Protein AF-A0A8J8SJS7-F1 (afdb_monomer_lite)

Organism: NCBI:txid1348613

Radius of gyration: 13.17 Å; chains: 1; bounding box: 31×30×34 Å

Structure (mmCIF, N/CA/C/O backbone):
data_AF-A0A8J8SJS7-F1
#
_entry.id   AF-A0A8J8SJS7-F1
#
loop_
_atom_site.group_PDB
_atom_site.id
_atom_site.type_symbol
_atom_site.label_atom_id
_atom_site.label_alt_id
_atom_site.label_comp_id
_atom_site.label_asym_id
_atom_site.label_entity_id
_atom_site.label_seq_id
_atom_site.pdbx_PDB_ins_code
_atom_site.Cartn_x
_atom_site.Cartn_y
_atom_site.Cartn_z
_atom_site.occupancy
_atom_site.B_iso_or_equiv
_atom_site.auth_seq_id
_atom_site.auth_comp_id
_atom_site.auth_asym_id
_atom_site.auth_atom_id
_atom_site.pdbx_PDB_model_num
ATOM 1 N N . MET A 1 1 ? 13.629 -10.684 2.983 1.00 58.66 1 MET A N 1
ATOM 2 C CA . MET A 1 1 ? 12.805 -11.708 3.666 1.00 58.66 1 MET A CA 1
ATOM 3 C C . MET A 1 1 ? 11.311 -11.411 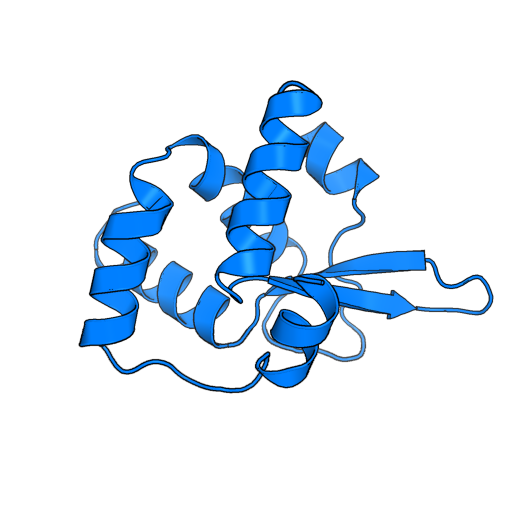3.524 1.00 58.66 1 MET A C 1
ATOM 5 O O . MET A 1 1 ? 10.586 -12.285 3.071 1.00 58.66 1 MET A O 1
ATOM 9 N N . ASN A 1 2 ? 10.867 -10.177 3.794 1.00 71.06 2 ASN A N 1
ATOM 10 C CA . ASN A 1 2 ? 9.441 -9.798 3.794 1.00 71.06 2 ASN A CA 1
ATOM 11 C C . ASN A 1 2 ? 8.719 -9.972 2.441 1.00 71.06 2 ASN A C 1
ATOM 13 O O . ASN A 1 2 ? 7.555 -10.351 2.423 1.00 71.06 2 ASN A O 1
ATOM 17 N N . SER A 1 3 ? 9.398 -9.780 1.304 1.00 75.75 3 SER A N 1
ATOM 18 C CA . SER A 1 3 ? 8.762 -9.894 -0.019 1.00 75.75 3 SER A CA 1
ATOM 19 C C . SER A 1 3 ? 8.292 -11.309 -0.379 1.00 75.75 3 SER A C 1
ATOM 21 O O . SER A 1 3 ? 7.228 -11.457 -0.969 1.00 75.75 3 SER A O 1
ATOM 23 N N . LEU A 1 4 ? 9.045 -12.348 0.004 1.00 81.19 4 LEU A N 1
ATOM 24 C CA . LEU A 1 4 ? 8.668 -13.749 -0.237 1.00 81.19 4 LEU A CA 1
ATOM 25 C C . LEU A 1 4 ? 7.450 -14.160 0.597 1.00 81.19 4 LEU A C 1
ATOM 27 O O . LEU A 1 4 ? 6.594 -14.908 0.134 1.00 81.19 4 LEU A O 1
ATOM 31 N N . ILE A 1 5 ? 7.374 -13.657 1.831 1.00 81.25 5 ILE A N 1
ATOM 32 C CA . ILE A 1 5 ? 6.250 -13.907 2.737 1.00 81.25 5 ILE A CA 1
ATOM 33 C C . ILE A 1 5 ? 4.992 -13.230 2.190 1.00 81.25 5 ILE A C 1
ATOM 35 O O . ILE A 1 5 ? 3.954 -13.878 2.073 1.00 81.25 5 ILE A O 1
ATOM 39 N N . ALA A 1 6 ? 5.093 -11.959 1.795 1.00 79.00 6 ALA A N 1
ATOM 40 C CA . ALA A 1 6 ? 3.980 -11.225 1.209 1.00 79.00 6 ALA A CA 1
ATOM 41 C C . ALA A 1 6 ? 3.426 -11.901 -0.054 1.00 79.00 6 ALA A C 1
ATOM 43 O O . ALA A 1 6 ? 2.215 -12.050 -0.180 1.00 79.00 6 ALA A O 1
ATOM 44 N N . ASP A 1 7 ? 4.295 -12.372 -0.955 1.00 81.69 7 ASP A N 1
ATOM 45 C CA . ASP A 1 7 ? 3.860 -13.078 -2.166 1.00 81.69 7 ASP A CA 1
ATOM 46 C C . ASP A 1 7 ? 3.168 -14.415 -1.849 1.00 81.69 7 ASP A C 1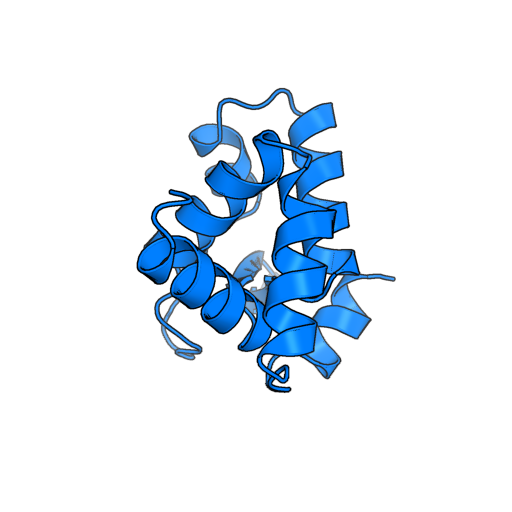
ATOM 48 O O . ASP A 1 7 ? 2.131 -14.728 -2.432 1.00 81.69 7 ASP A O 1
ATOM 52 N N . LYS A 1 8 ? 3.675 -15.173 -0.865 1.00 86.31 8 LYS A N 1
ATOM 53 C CA . LYS A 1 8 ? 3.058 -16.435 -0.420 1.00 86.31 8 LYS A CA 1
ATOM 54 C C . LYS A 1 8 ? 1.642 -16.236 0.133 1.00 86.31 8 LYS A C 1
ATOM 56 O O . LYS A 1 8 ? 0.789 -17.097 -0.064 1.00 86.31 8 LYS A O 1
ATOM 61 N N . TYR A 1 9 ? 1.394 -15.131 0.835 1.00 83.69 9 TYR A N 1
ATOM 62 C CA . TYR A 1 9 ? 0.130 -14.886 1.542 1.00 83.69 9 TYR A CA 1
ATOM 63 C C . TYR A 1 9 ? -0.774 -13.841 0.874 1.00 83.69 9 TYR A C 1
ATOM 65 O O . TYR A 1 9 ? -1.773 -13.436 1.467 1.00 83.69 9 TYR A O 1
ATOM 73 N N . LYS A 1 10 ? -0.479 -13.432 -0.365 1.00 83.31 10 LYS A N 1
ATOM 74 C CA . LYS A 1 10 ? -1.190 -12.341 -1.052 1.00 83.31 10 LYS A CA 1
ATOM 75 C C . LYS A 1 10 ? -2.695 -12.551 -1.260 1.00 83.31 10 LYS A C 1
ATOM 77 O O . LYS A 1 10 ? -3.413 -11.567 -1.388 1.00 83.31 10 LYS A O 1
ATOM 82 N N . ASN A 1 11 ? -3.164 -13.800 -1.255 1.00 86.44 11 ASN A N 1
ATOM 83 C CA . ASN A 1 11 ? -4.568 -14.171 -1.488 1.00 86.44 11 ASN A CA 1
ATOM 84 C C . ASN A 1 11 ? -5.322 -14.567 -0.206 1.00 86.44 11 ASN A C 1
ATOM 86 O O . ASN A 1 11 ? -6.439 -15.068 -0.282 1.00 86.44 11 ASN A O 1
ATOM 90 N N . VAL A 1 12 ? -4.706 -14.443 0.973 1.00 85.69 12 VAL A N 1
ATOM 91 C CA . VAL A 1 12 ? -5.334 -14.884 2.227 1.00 85.69 12 VAL A CA 1
ATOM 92 C C . VAL A 1 12 ? -6.142 -13.744 2.826 1.00 85.69 12 VAL A C 1
ATOM 94 O O . VAL A 1 12 ? -5.548 -12.737 3.183 1.00 85.69 12 VAL A O 1
ATOM 97 N N . ASN A 1 13 ? -7.444 -13.924 3.027 1.00 84.69 13 ASN A N 1
ATOM 98 C CA . ASN A 1 13 ? -8.282 -12.930 3.700 1.00 84.69 13 ASN A CA 1
ATOM 99 C C . ASN A 1 13 ? -8.008 -12.859 5.210 1.00 84.69 13 ASN A C 1
ATOM 101 O O . ASN A 1 13 ? -7.609 -13.847 5.833 1.00 84.69 13 ASN A O 1
ATOM 105 N N . PHE A 1 14 ? -8.241 -11.686 5.784 1.00 84.69 14 PHE A N 1
ATOM 106 C CA . PHE A 1 14 ? -8.352 -11.459 7.221 1.00 84.69 14 PHE A CA 1
ATOM 107 C C . PHE A 1 14 ? -9.813 -11.511 7.671 1.00 84.69 14 PHE A C 1
ATOM 109 O O . PHE A 1 14 ? -10.712 -11.207 6.882 1.00 84.69 14 PHE A O 1
ATOM 116 N N . SER A 1 15 ? -10.030 -11.908 8.930 1.00 89.81 15 SER A N 1
ATOM 117 C CA . SER A 1 15 ? -11.301 -11.660 9.620 1.00 89.81 15 SER A CA 1
ATOM 118 C C . SER A 1 15 ? -11.453 -10.171 9.933 1.00 89.81 15 SER A C 1
ATOM 120 O O . SER A 1 15 ? -10.459 -9.440 9.953 1.00 89.81 15 SER A O 1
ATOM 122 N N . ASP A 1 16 ? -12.670 -9.722 10.222 1.00 87.69 16 ASP A N 1
ATOM 123 C CA . ASP A 1 16 ? -12.942 -8.312 10.521 1.00 87.69 16 ASP A CA 1
ATOM 124 C C . ASP A 1 16 ? -12.127 -7.817 11.729 1.00 87.69 16 ASP A C 1
ATOM 126 O O . ASP A 1 16 ? -11.562 -6.723 11.692 1.00 87.69 16 ASP A O 1
ATOM 130 N N . GLU A 1 17 ? -11.949 -8.650 12.761 1.00 89.56 17 GLU A N 1
ATOM 131 C CA . GLU A 1 17 ? -11.122 -8.315 13.928 1.00 89.56 17 GLU A CA 1
ATOM 132 C C . GLU A 1 17 ? -9.641 -8.174 13.559 1.00 89.56 17 GLU A C 1
ATOM 134 O O . GLU A 1 17 ? -8.940 -7.299 14.068 1.00 89.56 17 GLU A O 1
ATOM 139 N N . GLN A 1 18 ? -9.149 -9.023 12.653 1.00 89.44 18 GLN A N 1
ATOM 140 C CA . GLN A 1 18 ? -7.774 -8.943 12.163 1.00 89.44 18 GLN A CA 1
ATOM 141 C C . GLN A 1 18 ? -7.566 -7.694 11.305 1.00 89.44 18 GLN A C 1
ATOM 143 O O . GLN A 1 18 ? -6.525 -7.048 11.423 1.00 89.44 18 GLN A O 1
ATOM 148 N N . VAL A 1 19 ? -8.547 -7.331 10.473 1.00 88.44 19 VAL A N 1
ATOM 149 C CA . VAL A 1 19 ? -8.520 -6.090 9.690 1.00 88.44 19 VAL A CA 1
ATOM 150 C C . VAL A 1 19 ? -8.489 -4.880 10.620 1.00 88.44 19 VAL A C 1
ATOM 152 O O . VAL A 1 19 ? -7.623 -4.021 10.443 1.00 88.44 19 VAL A O 1
ATOM 155 N N . ALA A 1 20 ? -9.355 -4.831 11.635 1.00 86.81 20 ALA A N 1
ATOM 156 C CA . ALA A 1 20 ? -9.388 -3.744 12.611 1.00 86.81 20 ALA A CA 1
ATOM 157 C C . ALA A 1 20 ? -8.050 -3.611 13.358 1.00 86.81 20 ALA A C 1
ATOM 159 O O .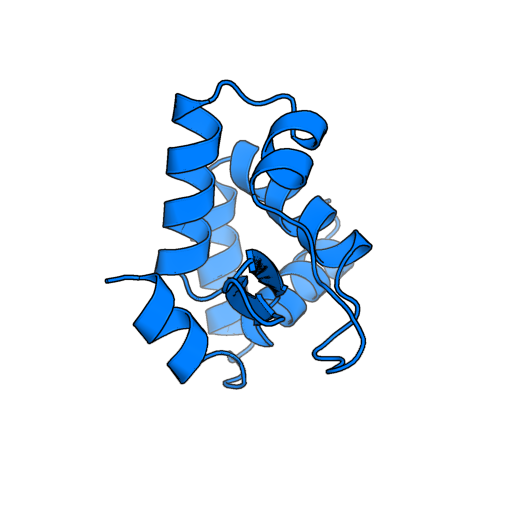 ALA A 1 20 ? -7.433 -2.547 13.333 1.00 86.81 20 ALA A O 1
ATOM 160 N N . MET A 1 21 ? -7.526 -4.710 13.911 1.00 88.44 21 MET A N 1
ATOM 161 C CA . MET A 1 21 ? -6.251 -4.719 14.641 1.00 88.44 21 MET A CA 1
ATOM 162 C C . MET A 1 21 ? -5.074 -4.244 13.775 1.00 88.44 21 MET A C 1
ATOM 164 O O . MET A 1 21 ? -4.216 -3.477 14.221 1.00 88.44 21 MET A O 1
ATOM 168 N N . VAL A 1 22 ? -5.004 -4.707 12.526 1.00 86.75 22 VAL A N 1
ATOM 169 C CA . VAL A 1 22 ? -3.934 -4.335 11.591 1.00 86.75 22 VAL A CA 1
ATOM 170 C C . VAL A 1 22 ? -4.057 -2.872 11.172 1.00 86.75 22 VAL A C 1
ATOM 172 O O . VAL A 1 22 ? -3.042 -2.177 11.115 1.00 86.75 22 VAL A O 1
ATOM 175 N N . THR A 1 23 ? -5.282 -2.399 10.938 1.00 84.44 23 THR A N 1
ATOM 176 C CA . THR A 1 23 ? -5.593 -0.991 10.658 1.00 84.44 23 THR A CA 1
ATOM 177 C C . THR A 1 23 ? -5.119 -0.111 11.814 1.00 84.44 23 THR A C 1
ATOM 179 O O . THR A 1 23 ? -4.348 0.817 11.594 1.00 84.44 23 THR A O 1
ATOM 182 N N . GLU A 1 24 ? -5.477 -0.443 13.054 1.00 82.25 24 GLU A N 1
ATOM 183 C CA . GLU A 1 24 ? -5.049 0.304 14.243 1.00 82.25 24 GLU A CA 1
ATOM 184 C C . GLU A 1 24 ? -3.526 0.295 14.418 1.00 82.25 24 GLU A C 1
ATOM 186 O O . GLU A 1 24 ? -2.925 1.326 14.704 1.00 82.25 24 GLU A O 1
ATOM 191 N N . THR A 1 25 ? -2.875 -0.848 14.194 1.00 77.38 25 THR A N 1
ATOM 192 C CA . THR A 1 25 ? -1.433 -0.995 14.438 1.00 77.38 25 THR A CA 1
ATOM 193 C C . THR A 1 25 ? -0.590 -0.287 13.379 1.00 77.38 25 THR A C 1
ATOM 195 O O . THR A 1 25 ? 0.360 0.418 13.711 1.00 77.38 25 THR A O 1
ATOM 198 N N . ILE A 1 26 ? -0.908 -0.472 12.097 1.00 71.44 26 ILE A N 1
ATOM 199 C CA . ILE A 1 26 ? -0.070 0.008 10.987 1.00 71.44 26 ILE A CA 1
ATOM 200 C C . ILE A 1 26 ? -0.352 1.471 10.676 1.00 71.44 26 ILE A C 1
ATOM 202 O O . ILE A 1 26 ? 0.566 2.207 10.315 1.00 71.44 26 ILE A O 1
ATOM 206 N N . LEU A 1 27 ? -1.595 1.910 10.865 1.00 65.56 27 LEU A N 1
ATOM 207 C CA . LEU A 1 27 ? -2.002 3.275 10.551 1.00 65.56 27 LEU A CA 1
ATOM 208 C C . LEU A 1 27 ? -1.851 4.245 11.725 1.00 65.56 27 LEU A C 1
ATOM 210 O O . LEU A 1 27 ? -2.211 5.411 11.575 1.00 65.56 27 LEU A O 1
ATOM 214 N N . THR A 1 28 ? -1.272 3.807 12.852 1.00 62.12 28 THR A N 1
ATOM 215 C CA . THR A 1 28 ? -0.673 4.734 13.833 1.00 62.12 28 THR A CA 1
ATOM 216 C C . THR A 1 28 ? 0.443 5.569 13.208 1.00 62.12 28 THR A C 1
ATOM 218 O O . THR A 1 28 ? 0.705 6.680 13.661 1.00 62.12 28 THR A O 1
ATOM 221 N N . ASN A 1 29 ? 1.083 5.062 12.149 1.00 68.44 29 ASN A N 1
ATOM 222 C CA . ASN A 1 29 ? 1.996 5.838 11.331 1.00 68.44 29 ASN A CA 1
ATOM 223 C C . ASN A 1 29 ? 1.237 6.441 10.133 1.00 68.44 29 ASN A C 1
ATOM 225 O O . ASN A 1 29 ? 0.925 5.739 9.164 1.00 68.44 29 ASN A O 1
ATOM 229 N N . ASP A 1 30 ? 0.981 7.752 10.188 1.00 76.25 30 ASP A N 1
ATOM 230 C CA . ASP A 1 30 ? 0.283 8.516 9.144 1.00 76.25 30 ASP A CA 1
ATOM 231 C C . ASP A 1 30 ? 0.937 8.417 7.756 1.00 76.25 30 ASP A C 1
ATOM 233 O O . ASP A 1 30 ? 0.269 8.601 6.740 1.00 76.25 30 ASP A O 1
ATOM 237 N N . GLU A 1 31 ? 2.216 8.052 7.682 1.00 86.19 31 GLU A N 1
ATOM 238 C CA . GLU A 1 31 ? 2.993 7.952 6.443 1.00 86.19 31 GLU A CA 1
ATOM 239 C C . GLU A 1 31 ? 2.686 6.660 5.663 1.00 86.19 31 GLU A C 1
ATOM 241 O O . GLU A 1 31 ? 2.999 6.556 4.474 1.00 86.19 31 GLU A O 1
ATOM 246 N N . THR A 1 32 ? 2.045 5.672 6.299 1.00 86.75 32 THR A N 1
ATOM 247 C CA . THR A 1 32 ? 1.655 4.404 5.654 1.00 86.75 32 THR A CA 1
ATOM 248 C C . THR A 1 32 ? 0.421 4.549 4.763 1.00 86.75 32 THR A C 1
ATOM 250 O O . THR A 1 32 ? 0.358 3.918 3.700 1.00 86.75 32 THR A O 1
ATOM 253 N N . LYS A 1 33 ? -0.531 5.419 5.142 1.00 87.19 33 LYS A N 1
ATOM 254 C CA . LYS A 1 33 ? -1.800 5.631 4.420 1.00 87.19 33 LYS A CA 1
ATOM 255 C C . LYS A 1 33 ? -1.570 6.116 2.980 1.00 87.19 33 LYS A C 1
ATOM 257 O O . LYS A 1 33 ? -2.114 5.488 2.068 1.00 87.19 33 LYS A O 1
ATOM 262 N N . PRO A 1 34 ? -0.737 7.148 2.716 1.00 87.44 34 PRO A N 1
ATOM 263 C CA . PRO A 1 34 ? -0.503 7.630 1.356 1.00 87.44 34 PRO A CA 1
ATOM 264 C C . PRO A 1 34 ? 0.061 6.551 0.430 1.00 87.44 34 PRO A C 1
ATOM 266 O O . PRO A 1 34 ? -0.363 6.448 -0.719 1.00 87.44 34 PRO A O 1
ATOM 269 N N . ILE A 1 35 ? 0.974 5.710 0.928 1.00 90.75 35 ILE A N 1
ATOM 270 C CA . ILE A 1 35 ? 1.571 4.627 0.137 1.00 90.75 35 ILE A CA 1
ATOM 271 C C . ILE A 1 35 ? 0.526 3.568 -0.221 1.00 90.75 35 ILE A C 1
ATOM 273 O O . ILE A 1 35 ? 0.429 3.181 -1.384 1.00 90.75 35 ILE A O 1
ATOM 277 N N . LEU A 1 36 ? -0.290 3.133 0.743 1.00 89.00 36 LEU A N 1
ATOM 278 C CA . LEU A 1 36 ? -1.393 2.192 0.509 1.00 89.00 36 LEU A CA 1
ATOM 279 C C . LEU A 1 36 ? -2.388 2.723 -0.535 1.00 89.00 36 LEU A C 1
ATOM 281 O O . LEU A 1 36 ? -2.731 2.006 -1.478 1.00 89.00 36 LEU A O 1
ATOM 285 N N . ILE A 1 37 ? -2.791 3.992 -0.420 1.00 88.38 37 ILE A N 1
ATOM 286 C CA . ILE A 1 37 ? -3.702 4.650 -1.370 1.00 88.38 37 ILE A CA 1
ATOM 287 C C . ILE A 1 37 ? -3.081 4.733 -2.769 1.00 88.38 37 ILE A C 1
ATOM 289 O O . ILE A 1 37 ? -3.754 4.444 -3.761 1.00 88.38 37 ILE A O 1
ATOM 293 N N . LEU A 1 38 ? -1.804 5.117 -2.873 1.00 90.69 38 LEU A N 1
ATOM 294 C CA . LEU A 1 38 ? -1.093 5.175 -4.153 1.00 90.69 38 LEU A CA 1
ATOM 295 C C . LEU A 1 38 ? -1.037 3.796 -4.811 1.00 90.69 38 LEU A C 1
ATOM 297 O O . LEU A 1 38 ? -1.335 3.671 -5.995 1.00 90.69 38 LEU A O 1
ATOM 301 N N . ILE A 1 39 ? -0.730 2.742 -4.055 1.00 91.12 39 ILE A N 1
ATOM 302 C CA . ILE A 1 39 ? -0.714 1.380 -4.598 1.00 91.12 39 ILE A CA 1
ATOM 303 C C . ILE A 1 39 ? -2.112 0.975 -5.078 1.00 91.12 39 ILE A C 1
ATOM 305 O O . ILE A 1 39 ? -2.223 0.425 -6.172 1.00 91.12 39 ILE A O 1
ATOM 309 N N . ASN A 1 40 ? -3.177 1.296 -4.338 1.00 87.88 40 ASN A N 1
ATOM 310 C CA . ASN A 1 40 ? -4.557 1.001 -4.744 1.00 87.88 40 ASN A CA 1
ATOM 311 C C . ASN A 1 40 ? -4.944 1.668 -6.073 1.00 87.88 40 ASN A C 1
ATOM 313 O O . ASN A 1 40 ? -5.471 1.016 -6.971 1.00 87.88 40 ASN A O 1
ATOM 317 N N . LYS A 1 41 ? -4.611 2.955 -6.252 1.00 85.69 41 LYS A N 1
ATOM 318 C CA . LYS A 1 41 ? -4.893 3.700 -7.498 1.00 85.69 41 LYS A CA 1
ATOM 319 C C . LYS A 1 41 ? -4.266 3.052 -8.736 1.00 85.69 41 LYS A C 1
ATOM 321 O O . LYS A 1 41 ? -4.789 3.188 -9.837 1.00 85.69 41 LYS A O 1
ATOM 326 N N . HIS A 1 42 ? -3.149 2.356 -8.547 1.00 80.31 42 HIS A N 1
ATOM 327 C CA . HIS A 1 42 ? -2.396 1.684 -9.601 1.00 80.31 42 HIS A CA 1
ATOM 328 C C . HIS A 1 42 ? -2.535 0.154 -9.567 1.00 80.31 42 HIS A C 1
ATOM 330 O O . HIS A 1 42 ? -1.892 -0.532 -10.359 1.00 80.31 42 HIS A O 1
ATOM 336 N N . SER A 1 43 ? -3.351 -0.390 -8.661 1.00 69.00 43 SER A N 1
ATOM 337 C CA . SER A 1 43 ? -3.676 -1.811 -8.566 1.00 69.00 43 SER A CA 1
ATOM 338 C C . SER A 1 43 ? -5.124 -1.986 -8.106 1.00 69.00 43 SER A C 1
ATOM 340 O O . SER A 1 43 ? -5.406 -2.163 -6.928 1.00 69.00 43 SER A O 1
ATOM 342 N N . THR A 1 44 ? -6.065 -1.951 -9.050 1.00 55.28 44 THR A N 1
ATOM 343 C CA . THR A 1 44 ? -7.362 -2.597 -8.835 1.00 55.28 44 THR A CA 1
ATOM 344 C C . THR A 1 44 ? -7.088 -4.084 -8.598 1.00 55.28 44 THR A C 1
ATOM 346 O O . THR A 1 44 ? -6.246 -4.654 -9.293 1.00 55.28 44 THR A O 1
ATOM 349 N N . LEU A 1 45 ? -7.714 -4.657 -7.562 1.00 56.56 45 LEU A N 1
ATOM 350 C CA . LEU A 1 45 ? -7.599 -6.049 -7.093 1.00 56.56 45 LEU A CA 1
ATOM 351 C C . LEU A 1 45 ? -7.027 -7.034 -8.127 1.00 56.56 45 LEU A C 1
ATOM 353 O O . LEU A 1 45 ? -7.572 -7.146 -9.218 1.00 56.56 45 LEU A O 1
ATOM 357 N N . ILE A 1 46 ? -5.954 -7.737 -7.732 1.00 52.12 46 ILE A N 1
ATOM 358 C CA . ILE A 1 46 ? -5.226 -8.813 -8.439 1.00 52.12 46 ILE A CA 1
ATOM 359 C C . ILE A 1 46 ? -5.677 -9.015 -9.895 1.00 52.12 46 ILE A C 1
ATOM 361 O O . ILE A 1 46 ? -6.398 -9.954 -10.218 1.00 52.12 46 ILE A O 1
ATOM 365 N N . ASP A 1 47 ? -5.217 -8.132 -10.778 1.00 55.06 47 ASP A N 1
ATOM 366 C CA . ASP A 1 47 ? -5.325 -8.300 -12.225 1.00 55.06 47 ASP A CA 1
ATOM 367 C C . ASP A 1 47 ? -3.924 -8.563 -12.791 1.00 55.06 47 ASP A C 1
ATOM 369 O O . ASP A 1 47 ? -2.971 -7.800 -12.594 1.00 55.06 47 ASP A O 1
ATOM 373 N N . GLU A 1 48 ? -3.792 -9.686 -13.489 1.00 51.56 48 GLU A N 1
ATOM 374 C CA . GLU A 1 48 ? -2.561 -10.155 -14.130 1.00 51.56 48 GLU A CA 1
ATOM 375 C C . GLU A 1 48 ? -2.044 -9.149 -15.176 1.00 51.56 48 GLU A C 1
ATOM 377 O O . GLU A 1 48 ? -0.825 -9.005 -15.375 1.00 51.56 48 GLU A O 1
ATOM 382 N N . ASN A 1 49 ? -2.952 -8.370 -15.769 1.00 55.09 49 ASN A N 1
ATOM 383 C CA . ASN A 1 49 ? -2.652 -7.289 -16.704 1.00 55.09 49 ASN A CA 1
ATOM 384 C C . ASN A 1 49 ? -2.310 -5.982 -15.990 1.00 55.09 49 ASN A C 1
ATOM 386 O O . ASN A 1 49 ? -1.525 -5.180 -16.511 1.00 55.09 49 ASN A O 1
ATOM 390 N N . ASN A 1 50 ? -2.808 -5.793 -14.769 1.00 64.06 50 ASN A N 1
ATOM 391 C CA . ASN A 1 50 ? -2.517 -4.612 -13.984 1.00 64.06 50 ASN A CA 1
ATOM 392 C C . ASN A 1 50 ? -1.051 -4.631 -13.549 1.00 64.06 50 ASN A C 1
ATOM 394 O O . ASN A 1 50 ? -0.544 -5.593 -12.967 1.00 64.06 50 ASN A O 1
ATOM 398 N N . LYS A 1 51 ? -0.296 -3.600 -13.926 1.00 66.06 51 LYS A N 1
ATOM 399 C CA . LYS A 1 51 ? 1.158 -3.583 -13.730 1.00 66.06 51 LYS A CA 1
ATOM 400 C C . LYS A 1 51 ? 1.536 -3.333 -12.274 1.00 66.06 51 LYS A C 1
ATOM 402 O O . LYS A 1 51 ? 2.664 -3.659 -11.923 1.00 66.06 51 LYS A O 1
ATOM 407 N N . GLY A 1 52 ? 0.612 -2.865 -11.432 1.00 84.94 52 GLY A N 1
ATOM 408 C CA . GLY A 1 52 ? 0.982 -2.266 -10.155 1.00 84.94 52 GLY A CA 1
ATOM 409 C C . GLY A 1 52 ? 1.793 -0.992 -10.385 1.00 84.94 52 GLY A C 1
ATOM 410 O O . GLY A 1 52 ? 1.851 -0.460 -11.497 1.00 84.94 52 GLY A O 1
ATOM 411 N N . ILE A 1 53 ? 2.472 -0.526 -9.346 1.00 90.69 53 ILE A N 1
ATOM 412 C CA . ILE A 1 53 ? 3.286 0.694 -9.391 1.00 90.69 53 ILE A CA 1
ATOM 413 C C . ILE A 1 53 ? 4.756 0.377 -9.111 1.00 90.69 53 ILE A C 1
ATOM 415 O O . ILE A 1 53 ? 5.074 -0.498 -8.302 1.00 90.69 53 ILE A O 1
ATOM 419 N N . SER A 1 54 ? 5.678 1.028 -9.823 1.00 91.88 54 SER A N 1
ATOM 420 C CA . SER A 1 54 ? 7.109 0.793 -9.612 1.00 91.88 54 SER A CA 1
ATOM 421 C C . SER A 1 54 ? 7.582 1.426 -8.300 1.00 91.88 54 SER A C 1
ATOM 423 O O . SER A 1 54 ? 6.974 2.368 -7.798 1.00 91.88 54 SER A O 1
ATOM 425 N N . ARG A 1 55 ? 8.707 0.948 -7.746 1.00 92.75 55 ARG A N 1
ATOM 426 C CA . ARG A 1 55 ? 9.305 1.556 -6.538 1.00 92.75 55 ARG A CA 1
ATOM 427 C C . ARG A 1 55 ? 9.592 3.047 -6.725 1.00 92.75 55 ARG A C 1
ATOM 429 O O . ARG A 1 55 ? 9.398 3.827 -5.802 1.00 92.75 55 ARG A O 1
ATOM 436 N N . LYS A 1 56 ? 10.115 3.404 -7.902 1.00 92.50 56 LYS A N 1
ATOM 437 C CA . LYS A 1 56 ? 10.504 4.775 -8.227 1.00 92.50 56 LYS A CA 1
ATOM 438 C C . LYS A 1 56 ? 9.270 5.673 -8.246 1.00 92.50 56 LYS A C 1
ATOM 440 O O . LYS A 1 56 ? 9.252 6.663 -7.529 1.00 92.50 56 LYS A O 1
ATOM 445 N N . ASP A 1 57 ? 8.238 5.264 -8.982 1.00 92.06 57 ASP A N 1
ATOM 446 C CA . ASP A 1 57 ? 7.000 6.039 -9.087 1.00 92.06 57 ASP A CA 1
ATOM 447 C C . ASP A 1 57 ? 6.312 6.156 -7.721 1.00 92.06 57 ASP A C 1
ATOM 449 O O . ASP A 1 57 ? 5.812 7.220 -7.377 1.00 92.06 57 ASP A O 1
ATOM 453 N N . LEU A 1 58 ? 6.330 5.093 -6.908 1.00 93.25 58 LEU A N 1
ATOM 454 C CA . LEU A 1 58 ? 5.805 5.137 -5.544 1.00 93.25 58 LEU A CA 1
ATOM 455 C C . LEU A 1 58 ? 6.476 6.211 -4.693 1.00 93.25 58 LEU A C 1
ATOM 457 O O . LEU A 1 58 ? 5.782 6.989 -4.048 1.00 93.25 58 LEU A O 1
ATOM 461 N N . TRP A 1 59 ? 7.807 6.246 -4.693 1.00 94.50 59 TRP A N 1
ATOM 462 C CA . TRP A 1 59 ? 8.571 7.213 -3.913 1.00 94.50 59 TRP A CA 1
ATOM 463 C C . TRP A 1 59 ? 8.366 8.647 -4.411 1.00 94.50 59 TRP A C 1
ATOM 465 O O . TRP A 1 59 ? 8.106 9.547 -3.617 1.00 94.50 59 TRP A O 1
ATOM 475 N N . GLU A 1 60 ? 8.431 8.861 -5.727 1.00 93.81 60 GLU A N 1
ATOM 476 C CA . GLU A 1 60 ? 8.272 10.192 -6.324 1.00 93.81 60 GLU A CA 1
ATOM 477 C C . GLU A 1 60 ? 6.874 10.776 -6.069 1.00 93.81 60 GLU A C 1
ATOM 479 O O . GLU A 1 60 ? 6.737 11.984 -5.893 1.00 93.81 60 GLU A O 1
ATOM 484 N N . ASN A 1 61 ? 5.844 9.926 -5.989 1.00 92.56 61 ASN A N 1
ATOM 485 C CA . ASN A 1 61 ? 4.466 10.356 -5.743 1.00 92.56 61 ASN A CA 1
ATOM 486 C C . ASN A 1 61 ? 4.068 10.355 -4.260 1.00 92.56 61 ASN A C 1
ATOM 488 O O . ASN A 1 61 ? 2.989 10.846 -3.932 1.00 92.56 61 ASN A O 1
ATOM 492 N N . SER A 1 62 ? 4.896 9.823 -3.354 1.00 90.81 62 SER A N 1
ATOM 493 C CA . SER A 1 62 ? 4.546 9.760 -1.930 1.00 90.81 62 SER A CA 1
ATOM 494 C C . SER A 1 62 ? 4.821 11.045 -1.160 1.00 90.81 62 SER A C 1
ATOM 496 O O . SER A 1 62 ? 4.316 11.196 -0.052 1.00 90.81 62 SER A O 1
ATOM 498 N N . GLY A 1 63 ? 5.665 11.935 -1.692 1.00 90.88 63 GLY A N 1
ATOM 499 C CA . GLY A 1 63 ? 6.127 13.129 -0.974 1.00 90.88 63 GLY A CA 1
ATOM 500 C C . GLY A 1 63 ? 6.997 12.823 0.253 1.00 90.88 63 GLY A C 1
ATOM 501 O O . GLY A 1 63 ? 7.246 13.711 1.063 1.00 90.88 63 GLY A O 1
ATOM 502 N N . LEU A 1 64 ? 7.464 11.577 0.403 1.00 91.62 64 LEU A N 1
ATOM 503 C CA . LEU A 1 64 ? 8.267 11.141 1.547 1.00 91.62 64 LEU A CA 1
ATOM 504 C C . LEU A 1 64 ? 9.763 11.249 1.243 1.00 91.62 64 LEU A C 1
ATOM 506 O O . LEU A 1 64 ? 10.225 10.982 0.130 1.00 91.62 64 LEU A O 1
ATOM 510 N N . LEU A 1 65 ? 10.550 11.543 2.279 1.00 94.44 65 LEU A N 1
ATOM 511 C CA . LEU A 1 65 ? 11.999 11.377 2.217 1.00 94.44 65 LEU A CA 1
ATOM 512 C C . LEU A 1 65 ? 12.346 9.909 1.951 1.00 94.44 65 LEU A C 1
ATOM 514 O O . LEU A 1 65 ? 11.668 9.005 2.436 1.00 94.44 65 LEU A O 1
ATOM 518 N N . GLN A 1 66 ? 13.434 9.665 1.214 1.00 93.81 66 GLN A N 1
ATOM 519 C CA . GLN A 1 66 ? 13.817 8.318 0.778 1.00 93.81 66 GLN A CA 1
ATOM 520 C C . GLN A 1 66 ? 13.899 7.313 1.940 1.00 93.81 66 GLN A C 1
ATOM 522 O O . GLN A 1 66 ? 13.429 6.187 1.810 1.00 93.81 66 GLN A O 1
ATOM 527 N N . TYR A 1 67 ? 14.463 7.713 3.083 1.00 93.56 67 TYR A N 1
ATOM 528 C CA . TYR A 1 67 ? 14.566 6.843 4.260 1.00 93.56 67 TYR A CA 1
ATOM 529 C C . TYR A 1 67 ? 13.192 6.481 4.852 1.00 93.56 67 TYR A C 1
ATOM 531 O O . TYR A 1 67 ? 12.921 5.313 5.141 1.00 93.56 67 TYR A O 1
ATOM 539 N N . THR A 1 68 ? 12.305 7.470 4.989 1.00 92.81 68 THR A N 1
ATOM 540 C CA . THR A 1 68 ? 10.929 7.275 5.466 1.00 92.81 68 THR A CA 1
ATOM 541 C C . THR A 1 68 ? 10.149 6.381 4.511 1.00 92.81 68 THR A C 1
ATOM 543 O O . THR A 1 68 ? 9.527 5.414 4.942 1.00 92.81 68 THR A O 1
ATOM 546 N N . PHE A 1 69 ? 10.262 6.633 3.205 1.00 94.06 69 PHE A N 1
ATOM 547 C CA . PHE A 1 69 ? 9.656 5.804 2.168 1.00 94.06 69 PHE A CA 1
ATOM 548 C C . PHE A 1 69 ? 10.077 4.334 2.285 1.00 94.06 69 PHE A C 1
ATOM 550 O O . PHE A 1 69 ? 9.220 3.454 2.309 1.00 94.06 69 PHE A O 1
ATOM 557 N N . GLU A 1 70 ? 11.378 4.055 2.406 1.00 93.88 70 GLU A N 1
ATOM 558 C CA . GLU A 1 70 ? 11.872 2.679 2.552 1.00 93.88 70 GLU A CA 1
ATOM 559 C C . GLU A 1 70 ? 11.359 2.003 3.821 1.00 93.88 70 GLU A C 1
ATOM 561 O O . GLU A 1 70 ? 11.020 0.818 3.805 1.00 93.88 70 GLU A O 1
ATOM 566 N N . THR A 1 71 ? 11.288 2.752 4.920 1.00 92.06 71 THR A N 1
ATOM 567 C CA . THR A 1 71 ? 10.774 2.247 6.196 1.00 92.06 71 THR A CA 1
ATOM 568 C C . THR A 1 71 ? 9.302 1.864 6.061 1.00 92.06 71 THR A C 1
ATOM 570 O O . THR A 1 71 ? 8.932 0.726 6.355 1.00 92.06 71 THR A O 1
ATOM 573 N N . VAL A 1 72 ? 8.478 2.767 5.526 1.00 92.50 72 VAL A N 1
ATOM 574 C CA . VAL A 1 72 ? 7.049 2.530 5.279 1.00 92.50 72 VAL A CA 1
ATOM 575 C C . VAL A 1 72 ? 6.838 1.349 4.332 1.00 92.50 72 VAL A C 1
ATOM 577 O O . VAL A 1 72 ? 6.034 0.459 4.613 1.00 92.50 72 VAL A O 1
ATOM 580 N N . LEU A 1 73 ? 7.590 1.285 3.233 1.00 92.75 73 LEU A N 1
ATOM 581 C CA . LEU A 1 73 ? 7.484 0.200 2.261 1.00 92.75 73 LEU A CA 1
ATOM 582 C C . LEU A 1 73 ? 7.772 -1.167 2.904 1.00 92.75 73 LEU A C 1
ATOM 584 O O . LEU A 1 73 ? 7.057 -2.140 2.650 1.00 92.75 73 LEU A O 1
ATOM 588 N N . HIS A 1 74 ? 8.786 -1.250 3.771 1.00 91.38 74 HIS A N 1
ATOM 589 C CA . HIS A 1 74 ? 9.111 -2.478 4.496 1.00 91.38 74 HIS A CA 1
ATOM 590 C C . HIS A 1 74 ? 8.076 -2.859 5.553 1.00 91.38 74 HIS A C 1
ATOM 592 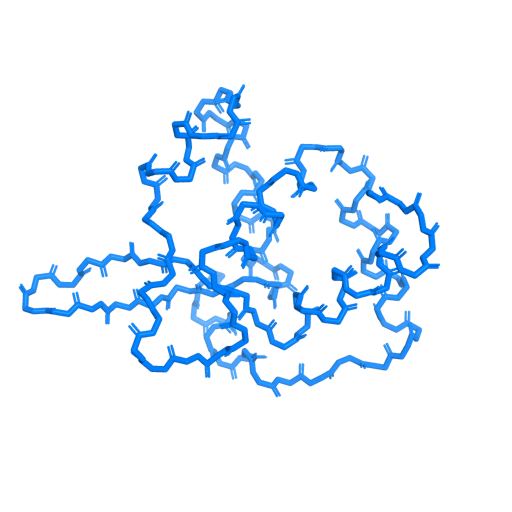O O . HIS A 1 74 ? 7.832 -4.059 5.718 1.00 91.38 74 HIS A O 1
ATOM 598 N N . ILE A 1 75 ? 7.462 -1.882 6.229 1.00 90.44 75 ILE A N 1
ATOM 599 C CA . ILE A 1 75 ? 6.342 -2.110 7.155 1.00 90.44 75 ILE A CA 1
ATOM 600 C C . ILE A 1 75 ? 5.183 -2.762 6.398 1.00 90.44 75 ILE A C 1
ATOM 602 O O . ILE A 1 75 ? 4.724 -3.834 6.787 1.00 90.44 75 ILE A O 1
ATOM 606 N N . LEU A 1 76 ? 4.770 -2.183 5.267 1.00 91.75 76 LEU A N 1
ATOM 607 C CA . LEU A 1 76 ? 3.648 -2.693 4.472 1.00 91.75 76 LEU A CA 1
ATOM 608 C C . LEU A 1 76 ? 3.913 -4.094 3.894 1.00 91.75 76 LEU A C 1
ATOM 610 O O . LEU A 1 76 ? 3.015 -4.940 3.881 1.00 91.75 76 LEU A O 1
ATOM 614 N N . LEU A 1 77 ? 5.147 -4.368 3.451 1.00 91.69 77 LEU A N 1
ATOM 615 C CA . LEU A 1 77 ? 5.569 -5.707 3.019 1.00 91.69 77 LEU A CA 1
ATOM 616 C C . LEU A 1 77 ? 5.590 -6.705 4.183 1.00 91.69 77 LEU A C 1
ATOM 618 O O . LEU A 1 77 ? 5.142 -7.839 4.031 1.00 91.69 77 LEU A O 1
ATOM 622 N N . GLY A 1 78 ? 6.133 -6.306 5.337 1.00 87.75 78 GLY A N 1
ATOM 623 C CA . GLY A 1 78 ? 6.221 -7.152 6.533 1.00 87.75 78 GLY A CA 1
ATOM 624 C C . GLY A 1 78 ? 4.845 -7.517 7.082 1.00 87.75 78 GLY A C 1
ATOM 625 O O . GLY A 1 78 ? 4.612 -8.660 7.462 1.00 87.75 78 GLY A O 1
ATOM 626 N N . ALA A 1 79 ? 3.914 -6.572 7.015 1.00 87.25 79 ALA A N 1
ATOM 627 C CA . ALA A 1 79 ? 2.513 -6.762 7.351 1.00 87.25 79 ALA A CA 1
ATOM 628 C C . ALA A 1 79 ? 1.703 -7.520 6.294 1.00 87.25 79 ALA A C 1
ATOM 630 O O . ALA A 1 79 ? 0.518 -7.783 6.492 1.00 87.25 79 ALA A O 1
ATOM 631 N N . THR A 1 80 ? 2.310 -7.885 5.163 1.00 90.44 80 THR A N 1
ATOM 632 C CA . THR A 1 80 ? 1.638 -8.581 4.056 1.00 90.44 80 THR A CA 1
ATOM 633 C C . THR A 1 80 ? 0.439 -7.821 3.475 1.00 90.44 80 THR A C 1
ATOM 635 O O . THR A 1 80 ? -0.486 -8.440 2.956 1.00 90.44 80 THR A O 1
ATOM 638 N N . LEU A 1 81 ? 0.445 -6.485 3.536 1.00 90.00 81 LEU A N 1
ATOM 639 C CA . LEU A 1 81 ? -0.592 -5.645 2.916 1.00 90.00 81 LEU A CA 1
ATOM 640 C C . LEU A 1 81 ? -0.312 -5.376 1.437 1.00 90.00 81 LEU A C 1
ATOM 642 O O . LEU A 1 81 ? -1.222 -5.152 0.643 1.00 90.00 81 LEU A O 1
ATOM 646 N N . ILE A 1 82 ? 0.962 -5.421 1.059 1.00 91.81 82 ILE A N 1
ATOM 647 C CA . ILE A 1 82 ? 1.414 -5.265 -0.320 1.00 91.81 82 ILE A CA 1
ATOM 648 C C . ILE A 1 82 ? 2.386 -6.385 -0.660 1.00 91.81 82 ILE A C 1
ATOM 650 O O . ILE A 1 82 ? 3.028 -6.941 0.231 1.00 91.81 82 ILE A O 1
ATOM 654 N N . TYR A 1 83 ? 2.536 -6.693 -1.943 1.00 91.94 83 TYR A N 1
ATOM 655 C CA . TYR A 1 83 ? 3.494 -7.685 -2.422 1.00 91.94 83 TYR A CA 1
ATOM 656 C C . TYR A 1 83 ? 4.208 -7.218 -3.695 1.00 91.94 83 TYR A C 1
ATOM 658 O O . TYR A 1 83 ? 3.779 -6.278 -4.367 1.00 91.94 83 TYR A O 1
ATOM 666 N N . GLN A 1 84 ? 5.340 -7.860 -3.997 1.00 90.56 84 GLN A N 1
ATOM 667 C CA . GLN A 1 84 ? 6.170 -7.545 -5.158 1.00 90.56 84 GLN A CA 1
ATOM 668 C C . GLN A 1 84 ? 5.828 -8.455 -6.339 1.00 90.56 84 GLN A C 1
ATOM 670 O O . GLN A 1 84 ? 5.887 -9.677 -6.221 1.00 90.56 84 GLN A O 1
ATOM 675 N N . VAL A 1 85 ? 5.585 -7.863 -7.506 1.00 86.31 85 VAL A N 1
ATOM 676 C CA . VAL A 1 85 ? 5.410 -8.572 -8.778 1.00 86.31 85 VAL A CA 1
ATOM 677 C C . VAL A 1 85 ? 6.611 -8.295 -9.672 1.00 86.31 85 VAL A C 1
ATOM 679 O O . VAL A 1 85 ? 6.956 -7.140 -9.924 1.00 86.31 85 VAL A O 1
ATOM 682 N N . LYS A 1 86 ? 7.249 -9.348 -10.188 1.00 86.31 86 LYS A N 1
ATOM 683 C CA . LYS A 1 86 ? 8.304 -9.224 -11.203 1.00 86.31 86 LYS A CA 1
ATOM 684 C C . LYS A 1 86 ? 7.693 -9.390 -12.590 1.00 86.31 86 LYS A C 1
ATOM 686 O O . LYS A 1 86 ? 7.153 -10.451 -12.886 1.00 86.31 86 LYS A O 1
ATOM 691 N N . LYS A 1 87 ? 7.799 -8.372 -13.451 1.00 76.75 87 LYS A N 1
ATOM 692 C CA . LYS A 1 87 ? 7.304 -8.434 -14.840 1.00 76.75 87 LYS A CA 1
ATOM 693 C C . LYS A 1 87 ? 8.426 -8.236 -15.867 1.00 76.75 87 LYS A C 1
ATOM 695 O O . LYS A 1 87 ? 9.303 -7.386 -15.705 1.00 76.75 87 LYS A O 1
ATOM 700 N N . GLY A 1 88 ? 8.340 -8.994 -16.964 1.00 70.31 88 GLY A N 1
ATOM 701 C CA . GLY A 1 88 ? 9.184 -8.864 -18.159 1.00 70.31 88 GLY A CA 1
ATOM 702 C C . GLY A 1 88 ? 10.583 -9.491 -18.067 1.00 70.31 88 GLY A C 1
ATOM 703 O O . GLY A 1 88 ? 11.089 -9.814 -16.990 1.00 70.31 88 GLY A O 1
ATOM 704 N N . ARG A 1 89 ? 11.234 -9.637 -19.231 1.00 52.56 89 ARG A N 1
ATOM 705 C CA . ARG A 1 89 ? 12.647 -10.039 -19.345 1.00 52.56 89 ARG A CA 1
ATOM 706 C C . ARG A 1 89 ? 13.519 -8.889 -18.832 1.00 52.56 89 ARG A C 1
ATOM 708 O O . ARG A 1 89 ? 13.620 -7.855 -19.478 1.00 52.56 89 ARG A O 1
ATOM 715 N N . GLY A 1 90 ? 14.058 -9.047 -17.627 1.00 69.19 90 GLY A N 1
ATOM 716 C CA . GLY A 1 90 ? 14.762 -7.998 -16.878 1.00 69.19 90 GLY A CA 1
ATOM 717 C C . GLY A 1 90 ? 14.268 -7.844 -15.438 1.00 69.19 90 GLY A C 1
ATOM 718 O O . GLY A 1 90 ? 14.941 -7.211 -1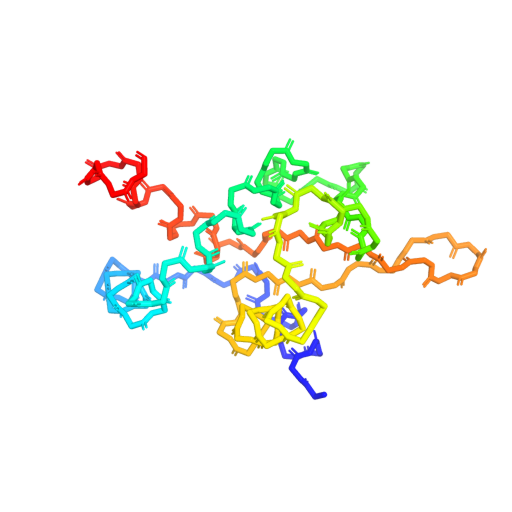4.634 1.00 69.19 90 GLY A O 1
ATOM 719 N N . GLY A 1 91 ? 13.125 -8.452 -15.088 1.00 75.12 91 GLY A N 1
ATOM 720 C CA . GLY A 1 91 ? 12.695 -8.589 -13.694 1.00 75.12 91 GLY A CA 1
ATOM 721 C C . GLY A 1 91 ? 12.327 -7.271 -13.013 1.00 75.12 91 GLY A C 1
ATOM 722 O O . GLY A 1 91 ? 12.590 -7.119 -11.821 1.00 75.12 91 GLY A O 1
ATOM 723 N N . LYS A 1 92 ? 11.720 -6.324 -13.746 1.00 82.50 92 LYS A N 1
ATOM 724 C CA . LYS A 1 92 ? 11.241 -5.066 -13.154 1.00 82.50 92 LYS A CA 1
ATOM 725 C C . LYS A 1 92 ? 10.249 -5.376 -12.032 1.00 82.50 92 LYS A C 1
ATOM 727 O O . LYS A 1 92 ? 9.330 -6.171 -12.228 1.00 82.50 92 LYS A O 1
ATOM 732 N N . VAL A 1 93 ? 10.466 -4.755 -10.874 1.00 88.00 93 VAL A N 1
ATOM 733 C CA . VAL A 1 93 ? 9.673 -4.968 -9.660 1.00 88.00 93 VAL A CA 1
ATOM 734 C C . VAL A 1 93 ? 8.591 -3.902 -9.558 1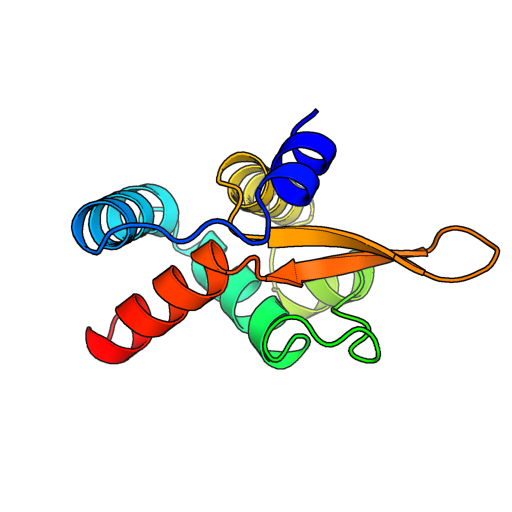.00 88.00 93 VAL A C 1
ATOM 736 O O . VAL A 1 93 ? 8.879 -2.705 -9.606 1.00 88.00 93 VAL A O 1
ATOM 739 N N . PHE A 1 94 ? 7.364 -4.364 -9.374 1.00 90.19 94 PHE A N 1
ATOM 740 C CA . PHE A 1 94 ? 6.183 -3.552 -9.124 1.00 90.19 94 PHE A CA 1
ATOM 741 C C . PHE A 1 94 ? 5.544 -3.961 -7.802 1.00 90.19 94 PHE A C 1
ATOM 743 O O . PHE A 1 94 ? 5.771 -5.072 -7.323 1.00 90.19 94 PHE A O 1
ATOM 750 N N . TYR A 1 95 ? 4.740 -3.074 -7.231 1.00 91.94 95 TYR A N 1
ATOM 751 C CA . TYR A 1 95 ? 4.015 -3.290 -5.985 1.00 91.94 95 TYR A CA 1
ATOM 752 C C . TYR A 1 95 ? 2.516 -3.287 -6.242 1.00 91.94 95 TYR A C 1
ATOM 754 O O . TYR A 1 95 ? 2.013 -2.479 -7.027 1.00 91.94 95 TYR A O 1
ATOM 762 N N . GLN A 1 96 ? 1.823 -4.202 -5.575 1.00 91.25 96 GLN A N 1
ATOM 763 C CA . GLN A 1 96 ? 0.374 -4.364 -5.634 1.00 91.25 96 GLN A CA 1
ATOM 764 C C . GLN A 1 96 ? -0.183 -4.660 -4.245 1.00 91.25 96 GLN A C 1
ATOM 766 O O . GLN A 1 96 ? 0.545 -5.158 -3.380 1.00 91.25 96 GLN A O 1
ATOM 771 N N . LEU A 1 97 ? -1.474 -4.391 -4.053 1.00 90.00 97 LEU A N 1
ATOM 772 C CA . LEU A 1 97 ? -2.196 -4.816 -2.858 1.00 90.00 97 LEU A CA 1
ATOM 773 C C . LEU A 1 97 ? -2.323 -6.339 -2.803 1.00 90.00 97 LEU A C 1
ATOM 775 O O . LEU A 1 97 ? -2.588 -6.999 -3.808 1.00 90.00 97 LEU A O 1
ATOM 779 N N . THR A 1 98 ? -2.176 -6.891 -1.605 1.00 90.12 98 THR A N 1
ATOM 780 C CA . THR A 1 98 ? -2.720 -8.215 -1.288 1.00 90.12 98 THR A CA 1
ATOM 781 C C . THR A 1 98 ? -4.227 -8.100 -1.039 1.00 90.12 98 THR A C 1
ATOM 783 O O . THR A 1 98 ? -4.748 -6.996 -0.870 1.00 90.12 98 THR A O 1
ATOM 786 N N . TYR A 1 99 ? -4.943 -9.222 -0.945 1.00 88.19 99 TYR A N 1
ATOM 787 C CA . TYR A 1 99 ? -6.345 -9.219 -0.501 1.00 88.19 99 TYR A CA 1
ATOM 788 C C . TYR A 1 99 ? -6.506 -8.544 0.866 1.00 88.19 99 TYR A C 1
ATOM 790 O O . TYR A 1 99 ? -7.397 -7.721 1.041 1.00 88.19 99 TYR A O 1
ATOM 798 N N . ARG A 1 100 ? -5.567 -8.782 1.787 1.00 88.38 100 ARG A N 1
ATOM 799 C CA . ARG A 1 100 ? -5.523 -8.134 3.110 1.00 88.38 100 ARG A CA 1
ATOM 800 C C . ARG A 1 100 ? -5.375 -6.625 2.998 1.00 88.38 100 ARG A C 1
ATOM 802 O O . ARG A 1 100 ? -6.084 -5.894 3.673 1.00 88.38 100 ARG A O 1
ATOM 809 N N . GLY A 1 101 ? -4.465 -6.158 2.140 1.00 90.00 101 GLY A N 1
ATOM 810 C CA . GLY A 1 101 ? -4.299 -4.731 1.864 1.00 90.00 101 GLY A CA 1
ATOM 811 C C . GLY A 1 101 ? -5.571 -4.094 1.314 1.00 90.00 101 GLY A C 1
ATOM 812 O O . GLY A 1 101 ? -5.921 -2.989 1.720 1.00 90.00 101 GLY A O 1
ATOM 813 N N . GLY A 1 102 ? -6.286 -4.816 0.445 1.00 89.06 102 GLY A N 1
ATOM 814 C CA . GLY A 1 102 ? -7.601 -4.418 -0.056 1.00 89.06 102 GLY A CA 1
ATOM 815 C C . GLY A 1 102 ? -8.650 -4.311 1.053 1.00 89.06 102 GLY A C 1
ATOM 816 O O . GLY A 1 102 ? -9.280 -3.268 1.176 1.00 89.06 102 GLY A O 1
ATOM 817 N N . GLN A 1 103 ? -8.777 -5.336 1.903 1.00 89.62 103 GLN A N 1
ATOM 818 C CA . GLN A 1 103 ? -9.715 -5.335 3.035 1.00 89.62 103 GLN A CA 1
ATOM 819 C C . GLN A 1 103 ? -9.413 -4.215 4.041 1.00 89.62 103 GLN A C 1
ATOM 821 O O . GLN A 1 103 ? -10.330 -3.568 4.536 1.00 89.62 103 GLN A O 1
ATOM 826 N N . VAL A 1 104 ? -8.133 -3.948 4.323 1.00 90.19 104 VAL A N 1
ATOM 827 C CA . VAL A 1 104 ? -7.720 -2.826 5.183 1.00 90.19 104 VAL A CA 1
ATOM 828 C C . VAL A 1 104 ? -8.144 -1.493 4.572 1.00 90.19 104 VAL A C 1
ATOM 830 O O . VAL A 1 104 ? -8.734 -0.672 5.264 1.00 90.19 104 VAL A O 1
ATOM 833 N N . LEU A 1 105 ? -7.915 -1.280 3.275 1.00 88.88 105 LEU A N 1
ATOM 834 C CA . LEU A 1 105 ? -8.363 -0.061 2.596 1.00 88.88 105 LEU A CA 1
ATOM 835 C C . LEU A 1 105 ? -9.886 0.087 2.585 1.00 88.88 105 LEU A C 1
ATOM 837 O O . LEU A 1 105 ? -10.389 1.184 2.812 1.00 88.88 105 LEU A O 1
ATOM 841 N N . GLU A 1 106 ? -10.618 -0.997 2.342 1.00 88.44 106 GLU A N 1
ATOM 842 C CA . GLU A 1 106 ? -12.080 -1.006 2.390 1.00 88.44 106 GLU A CA 1
ATOM 843 C C . GLU A 1 106 ? -12.590 -0.641 3.788 1.00 88.44 106 GLU A C 1
ATOM 845 O O . GLU A 1 106 ? -13.425 0.251 3.930 1.00 88.44 106 GLU A O 1
ATOM 850 N N . TYR A 1 107 ? -12.013 -1.240 4.830 1.00 89.19 107 TYR A N 1
ATOM 851 C CA . TYR A 1 107 ? -12.318 -0.894 6.214 1.00 89.19 107 TYR A CA 1
ATOM 852 C C . TYR A 1 107 ? -12.034 0.582 6.515 1.00 89.19 107 TYR A C 1
ATOM 854 O O . TYR A 1 107 ? -12.847 1.250 7.156 1.00 89.19 107 TYR A O 1
ATOM 862 N N . MET A 1 108 ? -10.909 1.119 6.033 1.00 86.81 108 MET A N 1
ATOM 863 C CA . MET A 1 108 ? -10.566 2.531 6.221 1.00 86.81 108 MET A CA 1
ATOM 864 C C . MET A 1 108 ? -11.581 3.467 5.556 1.00 86.81 108 MET A C 1
ATOM 866 O O . MET A 1 108 ? -11.957 4.470 6.162 1.00 86.81 108 MET A O 1
ATOM 870 N N . LEU A 1 109 ? -12.043 3.132 4.347 1.00 85.69 109 LEU A N 1
ATOM 871 C CA . LEU A 1 109 ? -13.066 3.899 3.629 1.00 85.69 109 LEU A CA 1
ATOM 872 C C . LEU A 1 109 ? -14.411 3.870 4.364 1.00 85.69 109 LEU A C 1
ATOM 874 O O . LEU A 1 109 ? -15.036 4.911 4.545 1.00 85.69 109 LEU A O 1
ATOM 878 N N . LEU A 1 110 ? -14.842 2.695 4.830 1.00 88.56 110 LEU A N 1
ATOM 879 C CA . LEU A 1 110 ? -16.114 2.531 5.545 1.00 88.56 110 LEU A CA 1
ATOM 880 C C . LEU A 1 110 ? -16.148 3.282 6.884 1.00 88.56 110 LEU A C 1
ATOM 882 O O . LEU A 1 110 ? -17.215 3.701 7.327 1.00 88.56 110 LEU A O 1
ATOM 886 N N . ASN A 1 111 ? -14.986 3.476 7.512 1.00 86.31 111 ASN A N 1
ATOM 887 C CA . ASN A 1 111 ? -14.856 4.133 8.813 1.00 86.31 111 ASN A CA 1
ATOM 888 C C . ASN A 1 111 ? -14.356 5.591 8.730 1.00 86.31 111 ASN A C 1
ATOM 890 O O . ASN A 1 111 ? -14.039 6.173 9.765 1.00 86.31 111 ASN A O 1
ATOM 894 N N . ASN A 1 112 ? -14.301 6.200 7.537 1.00 84.81 112 ASN A N 1
ATOM 895 C CA . ASN A 1 112 ? -13.823 7.578 7.314 1.00 84.81 112 ASN A CA 1
ATOM 896 C C . ASN A 1 112 ? -12.408 7.848 7.868 1.00 84.81 112 ASN A C 1
ATOM 898 O O . ASN A 1 112 ? -12.133 8.915 8.420 1.00 84.81 112 ASN A O 1
ATOM 902 N N . LEU A 1 113 ? -11.507 6.869 7.752 1.00 81.38 113 LEU A N 1
ATOM 903 C CA . LEU A 1 113 ? -10.112 6.999 8.190 1.00 81.38 113 LEU A CA 1
ATOM 904 C C . LEU A 1 113 ? -9.193 7.585 7.103 1.00 81.38 113 LEU A C 1
ATOM 906 O O . LEU A 1 113 ? -8.044 7.923 7.407 1.00 81.38 113 LEU A O 1
ATOM 910 N N . ILE A 1 114 ? -9.689 7.679 5.862 1.00 76.56 114 ILE A N 1
ATOM 911 C CA . ILE A 1 114 ? -9.070 8.299 4.676 1.00 76.56 114 ILE A CA 1
ATOM 912 C C . ILE A 1 114 ? -10.125 8.926 3.767 1.00 76.56 114 ILE A C 1
ATOM 914 O O . ILE A 1 114 ? -11.307 8.538 3.895 1.00 76.56 114 ILE A O 1
#

Sequence (114 aa):
MNSLIADKYKNVNFSDEQVAMVTETILTNDETKPILILINKHSTLIDENNKGISRKDLWENSGLLQYTFETVLHILLGATLIYQVKKGRGGKVFYQLTYRGGQVLEYMLLNNLI

Secondary structure (DSSP, 8-state):
-HHHHHHHTTTPPPPHHHHHHHHHHHTTSTTHHHHHHHHHHT--TT-SS---EEHHHHHHHHT--HHHHHHHHHHHHHTTSEEEEEETTTTEEEEEE-HHHHHHHHHHHHTT--

Foldseek 3Di:
DLQVVLVVCLAPEDDPVRLVVCLVPLCVPVLLVLLLVQQCVQADDDDPPRQGAALVRSVVRSPDDPVSSVVSVSSCSNSSQKHWDQDDDPRGIHIHGRNSVVSNVVVCVVVVVD

pLDDT: mean 83.81, std 10.75, range [51.56, 94.5]